Protein AF-A0A958J6H1-F1 (afdb_monomer_lite)

Foldseek 3Di:
DCVVLVDLPLVVLVVVVVVVVVVVCVVDVPDPQQQQFPDWDQDPVRDIDGHTNVNVSVVVSVVSVVVSVVVD

Radius of gyration: 15.93 Å; chains: 1; bounding box: 34×28×48 Å

pLDDT: mean 72.45, std 11.33, range [42.66, 88.81]

Structure (mmCIF, N/CA/C/O backbone):
data_AF-A0A958J6H1-F1
#
_entry.id   AF-A0A958J6H1-F1
#
loop_
_atom_site.group_PDB
_atom_site.id
_atom_site.type_symbol
_atom_site.label_atom_id
_atom_site.label_alt_id
_atom_site.label_comp_id
_atom_site.label_asym_id
_atom_site.label_entity_id
_atom_site.label_seq_id
_atom_site.pdbx_PDB_ins_code
_atom_site.Cartn_x
_atom_site.Cartn_y
_atom_site.Cartn_z
_atom_site.occupancy
_atom_site.B_iso_or_equiv
_atom_site.auth_seq_id
_atom_site.auth_comp_id
_atom_site.auth_asym_id
_atom_site.auth_atom_id
_atom_site.pdbx_PDB_model_num
ATOM 1 N N . MET A 1 1 ? -11.146 3.588 28.852 1.00 42.66 1 MET A N 1
ATOM 2 C CA . MET A 1 1 ? -10.700 3.171 27.501 1.00 42.66 1 MET A CA 1
ATOM 3 C C . MET A 1 1 ? -11.529 3.888 26.432 1.00 42.66 1 MET A C 1
ATOM 5 O O . MET A 1 1 ? -12.507 3.341 25.953 1.00 42.66 1 MET A O 1
ATOM 9 N N . LYS A 1 2 ? -11.210 5.148 26.107 1.00 50.25 2 LYS A N 1
ATOM 10 C CA . LYS A 1 2 ? -11.883 5.911 25.025 1.00 50.25 2 LYS A CA 1
ATOM 11 C C . LYS A 1 2 ? -10.902 6.547 24.030 1.00 50.25 2 LYS A C 1
ATOM 13 O O . LYS A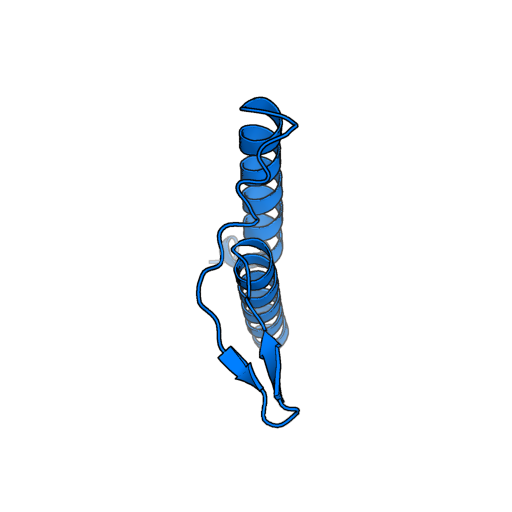 1 2 ? -11.316 6.999 22.975 1.00 50.25 2 LYS A O 1
ATOM 18 N N . ILE A 1 3 ? -9.604 6.518 24.337 1.00 50.66 3 ILE A N 1
ATOM 19 C CA . ILE A 1 3 ? -8.551 7.167 23.541 1.00 50.66 3 ILE A CA 1
ATOM 20 C C . ILE A 1 3 ? -8.273 6.385 22.242 1.00 50.66 3 ILE A C 1
ATOM 22 O O . ILE A 1 3 ? -8.035 6.987 21.205 1.00 50.66 3 ILE A O 1
ATOM 26 N N . ALA A 1 4 ? -8.423 5.056 22.253 1.00 51.50 4 ALA A N 1
ATOM 27 C CA . ALA A 1 4 ? -8.216 4.212 21.070 1.00 51.50 4 ALA A CA 1
ATOM 28 C C . ALA A 1 4 ? -9.322 4.320 19.994 1.00 51.50 4 ALA A C 1
ATOM 30 O O . ALA A 1 4 ? -9.137 3.803 18.902 1.00 51.50 4 ALA A O 1
ATOM 31 N N . LYS A 1 5 ? -10.459 4.981 20.282 1.00 52.81 5 LYS A N 1
ATOM 32 C CA . LYS A 1 5 ? -11.483 5.331 19.273 1.00 52.81 5 LYS A CA 1
ATOM 33 C C . LYS A 1 5 ? -11.249 6.711 18.638 1.00 52.81 5 LYS A C 1
ATOM 35 O O . LYS A 1 5 ? -11.947 7.056 17.696 1.00 52.81 5 LYS A O 1
ATOM 40 N N . ALA A 1 6 ? -10.333 7.518 19.180 1.00 54.56 6 ALA A N 1
ATOM 41 C CA . ALA A 1 6 ? -10.155 8.912 18.768 1.00 54.56 6 ALA A CA 1
ATOM 42 C C . ALA A 1 6 ? -9.138 9.088 17.633 1.00 54.56 6 ALA A C 1
ATOM 44 O O . ALA A 1 6 ? -9.137 10.124 16.975 1.00 54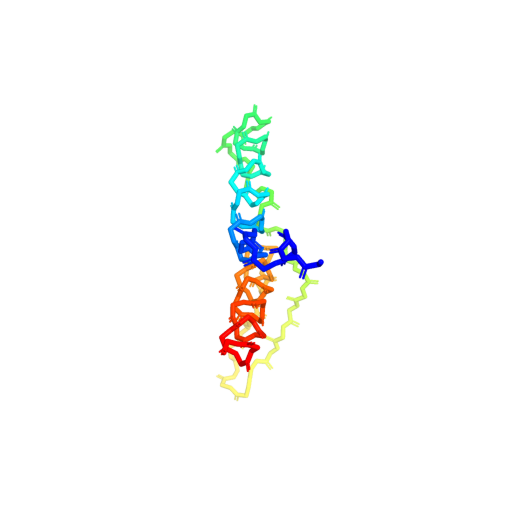.56 6 ALA A O 1
ATOM 45 N N . ILE A 1 7 ? -8.271 8.099 17.413 1.00 61.50 7 ILE A N 1
ATOM 46 C CA . ILE A 1 7 ? -7.282 8.140 16.341 1.00 61.50 7 ILE A CA 1
ATOM 47 C C . ILE A 1 7 ? -7.809 7.256 15.211 1.00 61.50 7 ILE A C 1
ATOM 49 O O . ILE A 1 7 ? -7.787 6.036 15.381 1.00 61.50 7 ILE A O 1
ATOM 53 N N . PRO A 1 8 ? -8.289 7.830 14.091 1.00 68.25 8 PRO A N 1
ATOM 54 C CA . PRO A 1 8 ? -8.621 7.034 12.921 1.00 68.25 8 PRO A CA 1
ATOM 55 C C . PRO A 1 8 ? -7.331 6.368 12.442 1.00 68.25 8 PRO A C 1
ATOM 57 O O . PRO A 1 8 ? -6.388 7.038 12.015 1.00 68.25 8 PRO A O 1
ATOM 60 N N . LEU A 1 9 ? -7.269 5.047 12.554 1.00 71.44 9 LEU A N 1
ATOM 61 C CA . LEU A 1 9 ? -6.188 4.203 12.057 1.00 71.44 9 LEU A CA 1
ATOM 62 C C . LEU A 1 9 ? -5.974 4.457 10.564 1.00 71.44 9 LEU A C 1
ATOM 64 O O . LEU A 1 9 ? -4.830 4.506 10.117 1.00 71.44 9 LEU A O 1
ATOM 68 N N . PHE A 1 10 ? -7.049 4.723 9.818 1.00 72.31 10 PHE A N 1
ATOM 69 C CA . PHE A 1 10 ? -6.958 5.206 8.446 1.00 72.31 10 PHE A CA 1
ATOM 70 C C . PHE A 1 10 ? -6.124 6.492 8.335 1.00 72.31 10 PHE A C 1
ATOM 72 O O . PHE A 1 10 ? -5.231 6.585 7.496 1.00 72.31 10 PHE A O 1
ATOM 79 N N . GLY A 1 11 ? -6.362 7.465 9.217 1.00 73.44 11 GLY A N 1
ATOM 80 C CA . GLY A 1 11 ? -5.604 8.715 9.258 1.00 73.44 11 GLY A CA 1
ATOM 81 C C . GLY A 1 11 ? -4.119 8.497 9.555 1.00 73.44 11 GLY A C 1
ATOM 82 O O . GLY A 1 11 ? -3.274 9.116 8.917 1.00 73.44 11 GLY A O 1
ATOM 83 N N . VAL A 1 12 ? -3.782 7.573 10.459 1.00 79.31 12 VAL A N 1
ATOM 84 C CA . VAL A 1 12 ? -2.380 7.218 10.757 1.00 79.31 12 VAL A CA 1
ATOM 85 C C . VAL A 1 12 ? -1.697 6.598 9.542 1.00 79.31 12 VAL A C 1
ATOM 87 O O . VAL A 1 12 ? -0.559 6.947 9.238 1.00 79.31 12 VAL A O 1
ATOM 90 N N . VAL A 1 13 ? -2.389 5.716 8.820 1.00 76.06 13 VAL A N 1
ATOM 91 C CA . VAL A 1 13 ? -1.856 5.104 7.597 1.00 76.06 13 VAL A CA 1
ATOM 92 C C . VAL A 1 13 ? -1.684 6.129 6.484 1.00 76.06 13 VAL A C 1
ATOM 94 O O . VAL A 1 13 ? -0.667 6.106 5.798 1.00 76.06 13 VAL A O 1
ATOM 97 N N . LEU A 1 14 ? -2.616 7.070 6.342 1.00 77.31 14 LEU A N 1
ATOM 98 C CA . LEU A 1 14 ? -2.537 8.127 5.336 1.00 77.31 14 LEU A CA 1
ATOM 99 C C . LEU A 1 14 ? -1.392 9.107 5.625 1.00 77.31 14 LEU A C 1
ATOM 101 O O . LEU A 1 14 ? -0.642 9.464 4.719 1.00 77.31 14 LEU A O 1
ATOM 105 N N . VAL A 1 15 ? -1.204 9.487 6.891 1.00 80.81 15 VAL A N 1
ATOM 106 C CA . VAL A 1 15 ? -0.059 10.306 7.317 1.00 80.81 15 VAL A CA 1
ATOM 107 C C . VAL A 1 15 ? 1.247 9.535 7.136 1.00 80.81 15 VAL A C 1
ATOM 109 O O . VAL A 1 15 ? 2.198 10.083 6.589 1.00 80.81 15 VAL A O 1
ATOM 112 N N . GLY A 1 16 ? 1.295 8.259 7.524 1.00 80.69 16 GLY A N 1
ATOM 113 C CA . GLY A 1 16 ? 2.459 7.399 7.308 1.00 80.69 16 GLY A CA 1
ATOM 114 C C . GLY A 1 16 ? 2.827 7.281 5.829 1.00 80.69 16 GLY A C 1
ATOM 115 O O . GLY A 1 16 ? 3.996 7.411 5.481 1.00 80.69 16 GLY A O 1
ATOM 116 N N . TYR A 1 17 ? 1.827 7.124 4.959 1.00 75.00 17 TYR A N 1
ATOM 117 C CA . TYR A 1 17 ? 1.999 7.127 3.512 1.00 75.00 17 TYR A CA 1
ATOM 118 C C . TYR A 1 17 ? 2.542 8.460 2.994 1.00 75.00 17 TYR A C 1
ATOM 120 O O . TYR A 1 17 ? 3.530 8.455 2.267 1.00 75.00 17 TYR A O 1
ATOM 128 N N . MET A 1 18 ? 1.949 9.593 3.392 1.00 73.94 18 MET A N 1
ATOM 129 C CA . MET A 1 18 ? 2.437 10.920 2.997 1.00 73.94 18 MET A CA 1
ATOM 130 C C . MET A 1 18 ? 3.882 11.141 3.428 1.00 73.94 18 MET A C 1
ATOM 132 O O . MET A 1 18 ? 4.682 11.628 2.639 1.00 73.94 18 MET A O 1
ATOM 136 N N . VAL A 1 19 ? 4.226 10.752 4.656 1.00 79.38 19 VAL A N 1
ATOM 137 C CA . VAL A 1 19 ? 5.587 10.865 5.182 1.00 79.38 19 VAL A CA 1
ATOM 138 C C . VAL A 1 19 ? 6.547 9.993 4.372 1.00 79.38 19 VAL A C 1
ATOM 140 O O . VAL A 1 19 ? 7.591 10.489 3.955 1.00 79.38 19 VAL A O 1
ATOM 143 N N . LEU A 1 20 ? 6.181 8.739 4.079 1.00 74.50 20 LEU A N 1
ATOM 144 C CA . LEU A 1 20 ? 6.969 7.858 3.211 1.00 74.50 20 LEU A CA 1
ATOM 145 C C . LEU A 1 20 ? 7.200 8.508 1.840 1.00 74.50 20 LEU A C 1
ATOM 147 O O . LEU A 1 20 ? 8.341 8.643 1.409 1.00 74.50 20 LEU A O 1
ATOM 151 N N . MET A 1 21 ? 6.125 8.965 1.193 1.00 69.25 21 MET A N 1
ATOM 152 C CA . MET A 1 21 ? 6.156 9.666 -0.093 1.00 69.25 21 MET A CA 1
ATOM 153 C C . MET A 1 21 ? 7.076 10.890 -0.046 1.00 69.25 21 MET A C 1
ATOM 155 O O . MET A 1 21 ? 7.897 11.064 -0.937 1.00 69.25 21 MET A O 1
ATOM 159 N N . SER A 1 22 ? 6.996 11.714 1.003 1.00 68.06 22 SER A N 1
ATOM 160 C CA . SER A 1 22 ? 7.849 12.895 1.167 1.00 68.06 22 SER A CA 1
ATOM 161 C C . SER A 1 22 ? 9.330 12.548 1.340 1.00 68.06 22 SER A C 1
ATOM 163 O O . SER A 1 22 ? 10.168 13.221 0.748 1.00 68.06 22 SER A O 1
ATOM 165 N N . PHE A 1 23 ? 9.670 11.497 2.097 1.00 68.19 23 PHE A N 1
ATOM 166 C CA . PHE A 1 23 ? 11.058 11.028 2.224 1.00 68.19 23 PHE A CA 1
ATOM 167 C C . PHE A 1 23 ? 11.612 10.493 0.900 1.00 68.19 23 PHE A C 1
ATOM 169 O O . PHE A 1 23 ? 12.783 10.693 0.569 1.00 68.19 23 PHE A O 1
ATOM 176 N N . PHE A 1 24 ? 10.756 9.837 0.127 1.00 64.69 24 PHE A N 1
ATOM 177 C CA . PHE A 1 24 ? 11.116 9.233 -1.143 1.00 64.69 24 PHE A CA 1
ATOM 178 C C . PHE A 1 24 ? 11.253 10.257 -2.277 1.00 64.69 24 PHE A C 1
ATOM 180 O O . PHE A 1 24 ? 12.249 10.217 -2.994 1.00 64.69 24 PHE A O 1
ATOM 187 N N . PHE A 1 25 ? 10.350 11.240 -2.362 1.00 59.22 25 PHE A N 1
ATOM 188 C CA . PHE A 1 25 ? 10.468 12.387 -3.274 1.00 59.22 25 PHE A CA 1
ATOM 189 C C . PHE A 1 25 ? 11.763 13.181 -3.061 1.00 59.22 25 PHE A C 1
ATOM 191 O O . PHE A 1 25 ? 12.306 13.747 -4.006 1.00 59.22 25 PHE A O 1
ATOM 198 N N . TYR A 1 26 ? 12.262 13.225 -1.822 1.00 56.94 26 TYR A N 1
ATOM 199 C CA . TYR A 1 26 ? 13.499 13.927 -1.483 1.00 56.94 26 TYR A CA 1
ATOM 200 C C . TYR A 1 26 ? 14.772 13.170 -1.886 1.00 56.94 26 TYR A C 1
ATOM 202 O O . TYR A 1 26 ? 15.839 13.779 -1.938 1.00 56.94 26 TYR A O 1
ATOM 210 N N . SER A 1 27 ? 14.683 11.858 -2.136 1.00 58.38 27 SER A N 1
ATOM 211 C CA . SER A 1 27 ? 15.861 11.005 -2.336 1.00 58.38 27 SER A CA 1
ATOM 212 C C . SER A 1 27 ? 16.316 10.921 -3.799 1.00 58.38 27 SER A C 1
ATOM 214 O O . SER A 1 27 ? 17.513 10.783 -4.022 1.00 58.38 27 SER A O 1
ATOM 216 N N . ASP A 1 28 ? 15.412 11.059 -4.777 1.00 54.62 28 ASP A N 1
ATOM 217 C CA . ASP A 1 28 ? 15.704 11.323 -6.200 1.00 54.62 28 ASP A CA 1
ATOM 218 C C . ASP A 1 28 ? 14.364 11.560 -6.940 1.00 54.62 28 ASP A C 1
ATOM 220 O O . ASP A 1 28 ? 13.530 10.656 -6.959 1.00 54.62 28 ASP A O 1
ATOM 224 N N . PRO A 1 29 ? 14.111 12.729 -7.558 1.00 59.69 29 PRO A N 1
ATOM 225 C CA . PRO A 1 29 ? 12.851 13.010 -8.255 1.00 59.69 29 PRO A CA 1
ATOM 226 C C . PRO A 1 29 ? 12.624 12.174 -9.530 1.00 59.69 29 PRO A C 1
ATOM 228 O O . PRO A 1 29 ? 11.528 12.219 -10.084 1.00 59.69 29 PRO A O 1
ATOM 231 N N . ASN A 1 30 ? 13.631 11.437 -10.017 1.00 59.44 30 ASN A N 1
ATOM 232 C CA . ASN A 1 30 ? 13.516 10.556 -11.186 1.00 59.44 30 ASN A CA 1
ATOM 233 C C . ASN A 1 30 ? 13.398 9.070 -10.826 1.00 59.44 30 ASN A C 1
ATOM 235 O O . ASN A 1 30 ? 13.156 8.240 -11.706 1.00 59.44 30 ASN A O 1
ATOM 239 N N . VAL A 1 31 ? 13.578 8.716 -9.553 1.00 58.22 31 VAL A N 1
ATOM 240 C CA . VAL A 1 31 ? 13.350 7.358 -9.068 1.00 58.22 31 VAL A CA 1
ATOM 241 C C . VAL A 1 31 ? 11.969 7.358 -8.439 1.00 58.22 31 VAL A C 1
ATOM 243 O O . VAL A 1 31 ? 11.749 8.026 -7.441 1.00 58.22 31 VAL A O 1
ATOM 246 N N . ASP A 1 32 ? 11.031 6.617 -9.024 1.00 59.56 32 ASP A N 1
ATOM 247 C CA . ASP A 1 32 ? 9.750 6.300 -8.390 1.00 59.56 32 ASP A CA 1
ATOM 248 C C . ASP A 1 32 ? 9.965 5.061 -7.492 1.00 59.56 32 ASP A C 1
ATOM 250 O O . ASP A 1 32 ? 9.831 3.932 -7.975 1.00 59.56 32 ASP A O 1
ATOM 254 N N . PRO A 1 33 ? 10.288 5.186 -6.189 1.00 61.19 33 PRO A N 1
ATOM 255 C CA . PRO A 1 33 ? 10.462 4.025 -5.309 1.00 61.19 33 PRO A CA 1
ATOM 256 C C . PRO A 1 33 ? 9.156 3.250 -5.121 1.00 61.19 33 PRO A C 1
ATOM 258 O O . PRO A 1 33 ? 9.172 2.074 -4.768 1.00 61.19 33 PRO A O 1
ATOM 261 N N . MET A 1 34 ? 8.019 3.885 -5.415 1.00 55.97 34 MET A N 1
ATOM 262 C CA . MET A 1 34 ? 6.712 3.240 -5.402 1.00 55.97 34 MET A CA 1
ATOM 263 C C . MET A 1 34 ? 6.469 2.316 -6.592 1.00 55.97 34 MET A C 1
ATOM 265 O O . MET A 1 34 ? 5.683 1.391 -6.441 1.00 55.97 34 MET A O 1
ATOM 269 N N . LYS A 1 35 ? 7.191 2.475 -7.712 1.00 62.97 35 LYS A N 1
ATOM 270 C CA . LYS A 1 35 ? 7.109 1.579 -8.882 1.00 62.97 35 LYS A CA 1
ATOM 271 C C . LYS A 1 35 ? 7.809 0.236 -8.686 1.00 62.97 35 LYS A C 1
ATOM 273 O O . LYS A 1 35 ? 7.956 -0.524 -9.643 1.00 62.97 35 LYS A O 1
ATOM 278 N N . HIS A 1 36 ? 8.270 -0.077 -7.476 1.00 67.88 36 HIS A N 1
ATOM 279 C CA . HIS A 1 36 ? 8.729 -1.427 -7.179 1.00 67.88 36 HIS A CA 1
ATOM 280 C C . HIS A 1 36 ? 7.561 -2.400 -7.334 1.00 67.88 36 HIS A C 1
ATOM 282 O O . HIS A 1 36 ? 6.662 -2.471 -6.497 1.00 67.88 36 HIS A O 1
ATOM 288 N N . ILE A 1 37 ? 7.595 -3.128 -8.449 1.00 73.38 37 ILE A N 1
ATOM 289 C CA . ILE A 1 37 ? 6.641 -4.177 -8.782 1.00 73.38 37 ILE A CA 1
ATOM 290 C C . ILE A 1 37 ? 6.745 -5.247 -7.698 1.00 73.38 37 ILE A C 1
ATOM 292 O O . ILE A 1 37 ? 7.795 -5.869 -7.533 1.00 73.38 37 ILE A O 1
ATOM 296 N N . LEU A 1 38 ? 5.656 -5.466 -6.965 1.00 72.62 38 LEU A N 1
ATOM 297 C CA . LEU A 1 38 ? 5.597 -6.468 -5.902 1.00 72.62 38 LEU A CA 1
ATOM 298 C C . LEU A 1 38 ? 5.528 -7.878 -6.484 1.00 72.62 38 LEU A C 1
ATOM 300 O O . LEU A 1 38 ? 6.220 -8.791 -6.040 1.00 72.62 38 LEU A O 1
ATOM 304 N N . PHE A 1 39 ? 4.673 -8.054 -7.486 1.00 78.12 39 PHE A N 1
ATOM 305 C CA . PHE A 1 39 ? 4.516 -9.288 -8.240 1.00 78.12 39 PHE A CA 1
ATOM 306 C C . PHE A 1 39 ? 3.862 -8.978 -9.586 1.00 78.12 39 PHE A C 1
ATOM 308 O O . PHE A 1 39 ? 3.320 -7.898 -9.790 1.00 78.12 39 PHE A O 1
ATOM 315 N N . THR A 1 40 ? 3.916 -9.921 -10.524 1.00 80.88 40 THR A N 1
ATOM 316 C CA . THR A 1 40 ? 3.203 -9.816 -11.803 1.00 80.88 40 THR A CA 1
ATOM 317 C C . THR A 1 40 ? 2.216 -10.965 -11.914 1.00 80.88 40 THR A C 1
ATOM 319 O O . THR A 1 40 ? 2.594 -12.130 -11.815 1.00 80.88 40 THR A O 1
ATOM 322 N N . VAL A 1 41 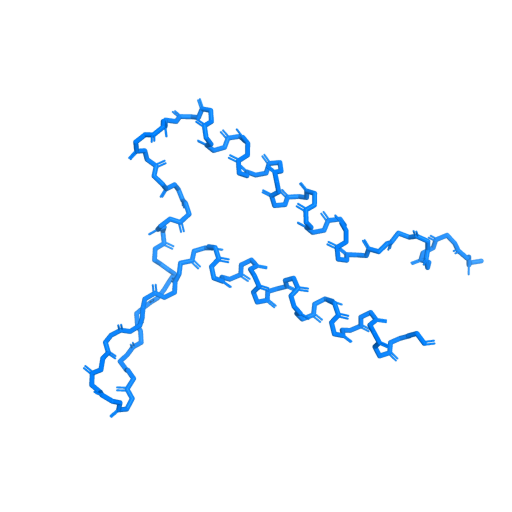? 0.944 -10.634 -12.113 1.00 85.31 41 VAL A N 1
ATOM 323 C CA . VAL A 1 41 ? -0.151 -11.579 -12.333 1.00 85.31 41 VAL A CA 1
ATOM 324 C C . VAL A 1 41 ? -0.654 -11.430 -13.761 1.00 85.31 41 VAL A C 1
ATOM 326 O O . VAL A 1 41 ? -0.911 -10.330 -14.249 1.00 85.31 41 VAL A O 1
ATOM 329 N N . ILE A 1 42 ? -0.823 -12.562 -14.439 1.00 85.69 42 ILE A N 1
ATOM 330 C CA . ILE A 1 42 ? -1.495 -12.609 -15.735 1.00 85.69 42 ILE A CA 1
ATOM 331 C C . ILE A 1 42 ? -2.990 -12.740 -15.460 1.00 85.69 42 ILE A C 1
ATOM 333 O O . ILE A 1 42 ? -3.447 -13.740 -14.907 1.00 85.69 42 ILE A O 1
ATOM 337 N N . LEU A 1 43 ? -3.753 -11.716 -15.830 1.00 86.69 43 LEU A N 1
ATOM 338 C CA . LEU A 1 43 ? -5.202 -11.716 -15.683 1.00 86.69 43 LEU A CA 1
ATOM 339 C C . LEU A 1 43 ? -5.849 -12.665 -16.709 1.00 86.69 43 LEU A C 1
ATOM 341 O O . LEU A 1 43 ? -5.308 -12.853 -17.804 1.00 86.69 43 LEU A O 1
ATOM 345 N N . PRO A 1 44 ? -7.062 -13.186 -16.437 1.00 85.38 44 PRO A N 1
ATOM 346 C CA . PRO A 1 44 ? -7.823 -14.007 -17.389 1.00 85.38 44 PRO A CA 1
ATOM 347 C C . PRO A 1 44 ? -8.076 -13.320 -18.742 1.00 85.38 44 PRO A C 1
ATOM 349 O O . PRO A 1 44 ? -8.283 -13.978 -19.757 1.00 85.38 44 PRO A O 1
ATOM 352 N N . SER A 1 45 ? -8.006 -11.986 -18.775 1.00 88.81 45 SER A N 1
ATOM 353 C CA . SER A 1 45 ? -8.074 -11.151 -19.979 1.00 88.81 45 SER A CA 1
ATOM 354 C C . SER A 1 45 ? -6.793 -11.157 -20.829 1.00 88.81 45 SER A C 1
ATOM 356 O O . SER A 1 45 ? -6.711 -10.411 -21.802 1.00 88.81 45 SER A O 1
ATOM 358 N N . ARG A 1 46 ? -5.783 -11.961 -20.462 1.00 85.31 46 ARG A N 1
ATOM 359 C CA . ARG A 1 46 ? -4.418 -11.985 -21.025 1.00 85.31 46 ARG A CA 1
ATOM 360 C C . ARG A 1 46 ? -3.617 -10.692 -20.838 1.00 85.31 46 ARG A C 1
ATOM 362 O O . ARG A 1 46 ? -2.538 -10.564 -21.410 1.00 85.31 46 ARG A O 1
ATOM 369 N N . ARG A 1 47 ? -4.104 -9.738 -20.039 1.00 85.44 47 ARG A N 1
ATOM 370 C CA . ARG A 1 47 ? -3.319 -8.560 -19.640 1.00 85.44 47 ARG A CA 1
ATOM 371 C C . ARG A 1 47 ? -2.433 -8.892 -18.445 1.00 85.44 47 ARG A C 1
ATOM 373 O O . ARG A 1 47 ? -2.844 -9.619 -17.545 1.00 85.44 47 ARG A O 1
ATOM 380 N N . THR A 1 48 ? -1.237 -8.323 -18.422 1.00 83.94 48 THR A N 1
ATOM 381 C CA . THR A 1 48 ? -0.347 -8.344 -17.260 1.00 83.94 48 THR A CA 1
ATOM 382 C C . THR A 1 48 ? -0.746 -7.235 -16.300 1.00 83.94 48 THR A C 1
ATOM 384 O O . THR A 1 48 ? -0.818 -6.071 -16.691 1.00 83.94 48 THR A O 1
ATOM 387 N N . TRP A 1 49 ? -1.002 -7.599 -15.050 1.00 83.25 49 TRP A N 1
ATOM 388 C CA . TRP A 1 49 ? -1.128 -6.655 -13.953 1.00 83.25 49 TRP A CA 1
ATOM 389 C C . TRP A 1 49 ? 0.077 -6.817 -13.035 1.00 83.25 49 TRP A C 1
ATOM 391 O O . TRP A 1 49 ? 0.367 -7.918 -12.567 1.00 83.25 49 TRP A O 1
ATOM 401 N N . SER A 1 50 ? 0.789 -5.720 -12.814 1.00 82.00 50 SER A N 1
ATOM 402 C CA . SER A 1 50 ? 2.004 -5.674 -12.006 1.00 82.00 50 SER A CA 1
ATOM 403 C C . SER A 1 50 ? 1.782 -4.672 -10.879 1.00 82.00 50 SER A C 1
ATOM 405 O O . SER A 1 50 ? 2.167 -3.516 -11.045 1.00 82.00 50 SER A O 1
ATOM 407 N N . PRO A 1 51 ? 1.091 -5.071 -9.793 1.00 79.88 51 PRO A N 1
ATOM 408 C CA . PRO A 1 51 ? 0.831 -4.179 -8.677 1.00 79.88 51 PRO A CA 1
ATOM 409 C C . PRO A 1 51 ? 2.132 -3.680 -8.067 1.00 79.88 51 PRO A C 1
ATOM 411 O O . PRO A 1 51 ? 3.085 -4.442 -7.858 1.00 79.88 51 PRO A O 1
ATOM 414 N N . ASP A 1 52 ? 2.144 -2.390 -7.784 1.00 83.56 52 ASP A N 1
ATOM 415 C CA . ASP A 1 52 ? 3.280 -1.707 -7.196 1.00 83.56 52 ASP A CA 1
ATOM 416 C C . ASP A 1 52 ? 3.088 -1.491 -5.682 1.00 83.56 52 ASP A C 1
ATOM 418 O O . ASP A 1 52 ? 2.062 -1.852 -5.091 1.00 83.56 52 ASP A O 1
ATOM 422 N N . LEU A 1 53 ? 4.108 -0.952 -5.008 1.00 77.75 53 LEU A N 1
ATOM 423 C CA . LEU A 1 53 ? 4.023 -0.662 -3.572 1.00 77.75 53 LEU A CA 1
ATOM 424 C C . LEU A 1 53 ? 2.909 0.343 -3.249 1.00 77.75 53 LEU A C 1
ATOM 426 O O . LEU A 1 53 ? 2.358 0.306 -2.148 1.00 77.75 53 LEU A O 1
ATOM 430 N N . GLY A 1 54 ? 2.554 1.215 -4.192 1.00 75.12 54 GLY A N 1
ATOM 431 C CA . GLY A 1 54 ? 1.432 2.134 -4.054 1.00 75.12 54 GLY A CA 1
ATOM 432 C C . GLY A 1 54 ? 0.093 1.438 -4.041 1.00 75.12 54 GLY A C 1
ATOM 433 O O . GLY A 1 54 ? -0.698 1.671 -3.125 1.00 75.12 54 GLY A O 1
ATOM 434 N N . ASP A 1 55 ? -0.127 0.532 -4.986 1.00 80.38 55 ASP A N 1
ATOM 435 C CA . ASP A 1 55 ? -1.328 -0.293 -5.041 1.00 80.38 55 ASP A CA 1
ATOM 436 C C . ASP A 1 55 ? -1.526 -1.052 -3.719 1.00 80.38 55 ASP A C 1
ATOM 438 O O . ASP A 1 55 ? -2.631 -1.087 -3.172 1.00 80.38 55 ASP A O 1
ATOM 442 N N . ALA A 1 56 ? -0.450 -1.592 -3.136 1.00 81.69 56 ALA A N 1
ATOM 443 C CA . ALA A 1 56 ? -0.515 -2.275 -1.844 1.00 81.69 56 ALA A CA 1
ATOM 444 C C . ALA A 1 56 ? -0.890 -1.348 -0.677 1.00 81.69 56 ALA A C 1
ATOM 446 O O . ALA A 1 56 ? -1.700 -1.732 0.171 1.00 81.69 56 ALA A O 1
ATOM 447 N N . VAL A 1 57 ? -0.343 -0.128 -0.625 1.00 80.56 57 VAL A N 1
ATOM 448 C CA . VAL A 1 57 ? -0.692 0.849 0.420 1.00 80.56 57 VAL A CA 1
ATOM 449 C C . VAL A 1 57 ? -2.147 1.298 0.291 1.00 80.56 57 VAL A C 1
ATOM 451 O O . VAL 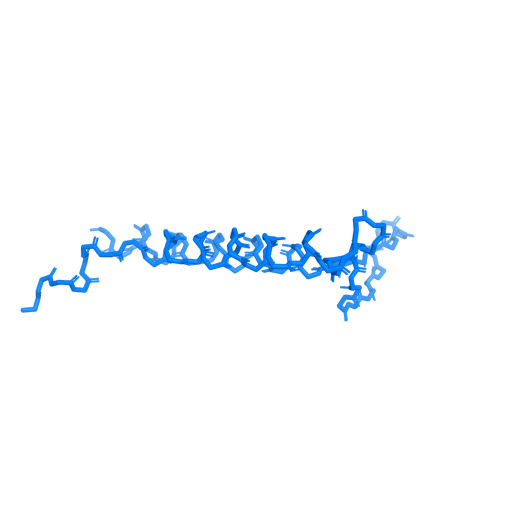A 1 57 ? -2.844 1.401 1.302 1.00 80.56 57 VAL A O 1
ATOM 454 N N . ILE A 1 58 ? -2.637 1.505 -0.933 1.00 81.75 58 ILE A N 1
ATOM 455 C CA . ILE A 1 58 ? -4.038 1.859 -1.190 1.00 81.75 58 ILE A CA 1
ATOM 456 C C . ILE A 1 58 ? -4.967 0.740 -0.703 1.00 81.75 58 ILE A C 1
ATOM 458 O O . ILE A 1 58 ? -5.924 1.006 0.026 1.00 81.75 58 ILE A O 1
ATOM 462 N N . VAL A 1 59 ? -4.667 -0.519 -1.039 1.00 83.94 59 VAL A N 1
ATOM 463 C CA . VAL A 1 59 ? -5.452 -1.680 -0.587 1.00 83.94 59 VAL A CA 1
ATOM 464 C C . VAL A 1 59 ? -5.427 -1.808 0.938 1.00 83.94 59 VAL A C 1
ATOM 466 O O . VAL A 1 59 ? -6.473 -2.030 1.550 1.00 83.94 59 VAL A O 1
ATOM 469 N N . ALA A 1 60 ? -4.269 -1.617 1.574 1.00 82.00 60 ALA A N 1
ATOM 470 C CA . ALA A 1 60 ? -4.151 -1.636 3.031 1.00 82.00 60 ALA A CA 1
ATOM 471 C C . ALA A 1 60 ? -4.970 -0.513 3.693 1.00 82.00 60 ALA A C 1
ATOM 473 O O . ALA A 1 60 ? -5.682 -0.761 4.667 1.00 82.00 60 ALA A O 1
ATOM 474 N N . GLY A 1 61 ? -4.927 0.701 3.138 1.00 82.75 61 GLY A N 1
ATOM 475 C CA . GLY A 1 61 ? -5.735 1.832 3.592 1.00 82.75 61 GLY A CA 1
ATOM 476 C C . GLY A 1 61 ? -7.237 1.558 3.485 1.00 82.75 61 GLY A C 1
ATOM 477 O O . GLY A 1 61 ? -7.970 1.797 4.443 1.00 82.75 61 GLY A O 1
ATOM 478 N N . LEU A 1 62 ? -7.691 0.987 2.365 1.00 83.44 62 LEU A N 1
ATOM 479 C CA . LEU A 1 62 ? -9.091 0.596 2.160 1.00 83.44 62 LEU A CA 1
ATOM 480 C C . LEU A 1 62 ? -9.542 -0.500 3.134 1.00 83.44 62 LEU A C 1
ATOM 482 O O . LEU A 1 62 ? -10.639 -0.412 3.682 1.00 83.44 62 LEU A O 1
ATOM 486 N N . LEU A 1 63 ? -8.703 -1.509 3.390 1.00 81.75 63 LEU A N 1
ATOM 487 C CA . LEU A 1 63 ? -8.994 -2.563 4.368 1.00 81.75 63 LEU A CA 1
ATOM 488 C C . LEU A 1 63 ? -9.145 -1.996 5.781 1.00 81.75 63 LEU A C 1
ATOM 490 O O . LEU A 1 63 ? -10.072 -2.362 6.502 1.00 81.75 63 LEU A O 1
ATOM 494 N N . ILE A 1 64 ? -8.254 -1.086 6.172 1.00 82.88 64 ILE A N 1
ATOM 495 C CA . ILE A 1 64 ? -8.300 -0.438 7.483 1.00 82.88 64 ILE A CA 1
ATOM 496 C C . ILE A 1 64 ? -9.545 0.436 7.600 1.00 82.88 64 ILE A C 1
ATOM 498 O O . ILE A 1 64 ? -10.268 0.307 8.585 1.00 82.88 64 ILE A O 1
ATOM 502 N N . LEU A 1 65 ? -9.852 1.235 6.574 1.00 80.50 65 LEU A N 1
ATOM 503 C CA . LEU A 1 65 ? -11.076 2.033 6.514 1.00 80.50 65 LEU A CA 1
ATOM 504 C C . LEU A 1 65 ? -12.324 1.151 6.666 1.00 80.50 65 LEU A C 1
ATOM 506 O O . LEU A 1 65 ? -13.213 1.473 7.446 1.00 80.50 65 LEU A O 1
ATOM 510 N N . PHE A 1 66 ? -12.378 0.017 5.965 1.00 80.56 66 PHE A N 1
ATOM 511 C CA . PHE A 1 66 ? -13.491 -0.928 6.042 1.00 80.56 66 PHE A CA 1
ATOM 512 C C . PHE A 1 66 ? -13.655 -1.523 7.449 1.00 80.56 66 PHE A C 1
ATOM 514 O O . PHE A 1 66 ? -14.765 -1.588 7.976 1.00 80.56 66 PHE A O 1
ATOM 521 N N . ILE A 1 67 ? -12.548 -1.907 8.092 1.00 81.69 67 ILE A N 1
ATOM 522 C CA . ILE A 1 67 ? -12.545 -2.412 9.471 1.00 81.69 67 ILE A CA 1
ATOM 523 C C . ILE A 1 67 ? -13.017 -1.335 10.455 1.00 81.69 67 ILE A C 1
ATOM 525 O O . ILE A 1 67 ? -13.756 -1.645 11.390 1.00 81.69 67 ILE A O 1
ATOM 529 N N . GLU A 1 68 ? -12.586 -0.087 10.278 1.00 77.31 68 GLU A N 1
ATOM 530 C CA . GLU A 1 68 ? -13.031 1.031 11.113 1.00 77.31 68 GLU A CA 1
ATOM 531 C C . GLU A 1 68 ? -14.519 1.322 10.933 1.00 77.31 68 GLU A C 1
ATOM 533 O O . GLU A 1 68 ? -15.218 1.515 11.926 1.00 77.31 68 GLU A O 1
ATOM 538 N N . LEU A 1 69 ? -15.013 1.278 9.694 1.00 76.38 69 LEU A N 1
ATOM 539 C CA . LEU A 1 69 ? -16.416 1.522 9.373 1.00 76.38 69 LEU A CA 1
ATOM 540 C C . LEU A 1 69 ? -17.343 0.466 9.994 1.00 76.38 69 LEU A C 1
ATOM 542 O O . LEU A 1 69 ? -18.410 0.808 10.485 1.00 76.38 69 LEU A O 1
ATOM 546 N N . ILE A 1 70 ? -16.925 -0.805 10.022 1.00 75.88 70 ILE A N 1
ATOM 547 C CA . ILE A 1 70 ? -17.692 -1.901 10.646 1.00 75.88 70 ILE A CA 1
ATOM 548 C C . ILE A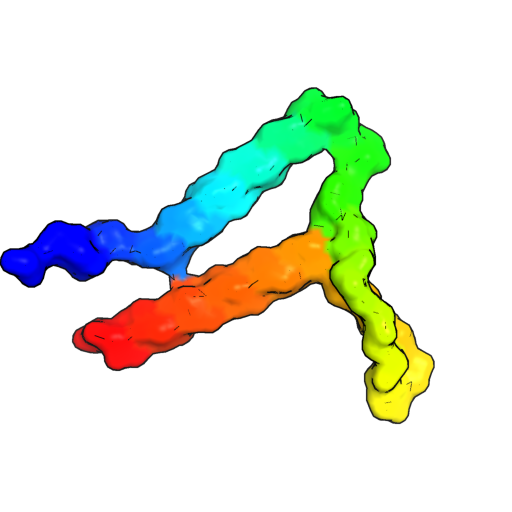 1 70 ? -17.655 -1.837 12.181 1.00 75.88 70 ILE A C 1
ATOM 550 O O . ILE A 1 70 ? -18.575 -2.309 12.845 1.00 75.88 70 ILE A O 1
ATOM 554 N N . LYS A 1 71 ? -16.589 -1.282 12.769 1.00 65.50 71 LYS A N 1
ATOM 555 C CA . LYS A 1 71 ? -16.456 -1.120 14.228 1.00 65.50 71 LYS A CA 1
ATOM 556 C C . LYS A 1 71 ? -17.236 0.079 14.791 1.00 65.50 71 LYS A C 1
ATOM 558 O O . LYS A 1 71 ? -17.285 0.215 16.021 1.00 65.50 71 LYS A O 1
ATOM 563 N N . SER A 1 72 ? -17.759 0.956 13.929 1.00 53.94 72 SER A N 1
ATOM 564 C CA . SER A 1 72 ? -18.537 2.149 14.287 1.00 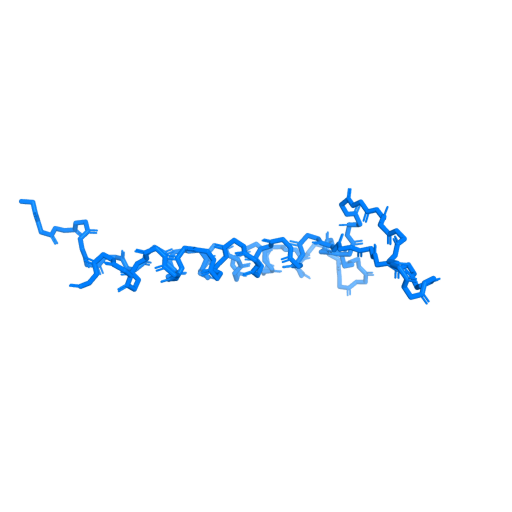53.94 72 SER A CA 1
ATOM 565 C C . SER A 1 72 ? -19.973 1.784 14.630 1.00 53.94 72 SER A C 1
ATOM 567 O O . SER A 1 72 ? -20.365 2.084 15.781 1.00 53.94 72 SER A O 1
#

Sequence (72 aa):
MKIAKAIPLFGVVLVGYMVLMSFFFYSDPNVDPMKHILFTVILPSRRTWSPDLGDAVIVAGLLILFIELIKS

Secondary structure (DSSP, 8-state):
--GGGTS-HHHHHHHHHHHHHHHHHTT-TT--GGG-B---EE-TTS-EE--BHHHHHHHHHHHHHHHHHHH-